Protein AF-A0AAX2UZW6-F1 (afdb_monomer)

Radius of gyration: 16.46 Å; Cα contacts (8 Å, |Δi|>4): 112; chains: 1; bounding box: 35×29×57 Å

InterPro domains:
  IPR009057 Homedomain-like superfamily [SSF46689] (10-72)

Foldseek 3Di:
DDDPPPPPPPDDLVNLLVLLLVLLLVVLPDPPHLPPDDLVSSCVSSVHDSVSCCVNQNDSLSVSVSNLVVCVVVLPLQSLQVCVVVV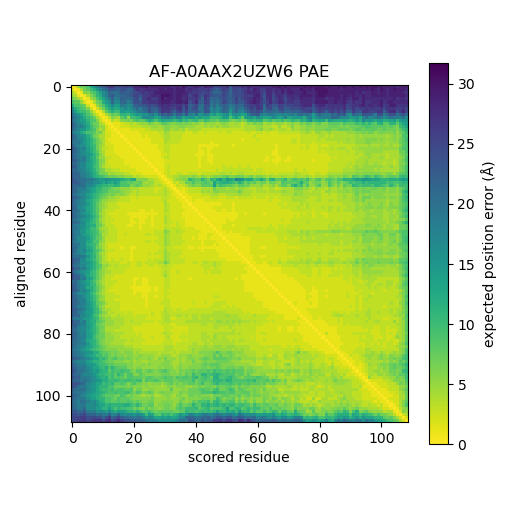PPVSVPDDPVSNVSSVVVNVVD

Nearest PDB structures (foldseek):
  2fbq-assembly1_A-2  TM=5.525E-01  e=4.465E-02  Pseudomonas aeruginosa
  2wv1-assembly1_B  TM=6.943E-01  e=2.325E-01  Bacillus cereus
  3mvp-assembly1_A  TM=6.847E-01  e=1.992E-01  Streptococcus mutans UA159
  3hta-assembly2_C  TM=6.147E-01  e=1.706E-01  Streptomyces lividans
  3lsj-assembly1_A  TM=5.255E-01  e=7.477E-02  Pseudomonas aeruginosa

Solvent-accessible surface area (backbone atoms only — not comparable to full-atom values): 6182 Å² total; per-residue (Å²): 137,82,77,82,81,75,72,78,77,72,65,52,72,64,60,48,46,49,47,41,41,49,28,36,42,62,50,33,75,36,96,64,26,72,83,66,63,47,65,60,58,28,12,58,69,46,72,50,53,50,67,57,46,36,72,72,34,52,53,73,67,48,34,52,53,50,26,46,52,48,22,55,74,69,65,36,40,54,47,41,14,52,32,47,76,70,65,35,74,77,44,69,73,54,56,70,68,61,50,51,56,8,41,60,59,48,73,72,113

Mean predicted aligned error: 6.95 Å

Structure (mmCIF, N/CA/C/O backbone):
data_AF-A0AAX2UZW6-F1
#
_entry.id   AF-A0AAX2UZW6-F1
#
loop_
_atom_site.group_PDB
_atom_site.id
_atom_site.type_symbol
_atom_site.label_atom_id
_atom_site.label_alt_id
_atom_site.label_comp_id
_atom_site.label_asym_id
_atom_site.label_entity_id
_atom_site.label_seq_id
_atom_site.pdbx_PDB_ins_code
_atom_site.Cartn_x
_atom_site.Cartn_y
_atom_site.Cartn_z
_atom_site.occupancy
_atom_site.B_iso_or_equiv
_atom_site.auth_seq_id
_atom_site.auth_comp_id
_atom_site.auth_asym_id
_atom_site.auth_atom_id
_atom_site.pdbx_PDB_model_num
ATOM 1 N N . MET A 1 1 ? 16.608 -19.464 -43.891 1.00 47.69 1 MET A N 1
ATOM 2 C CA . MET A 1 1 ? 16.611 -19.482 -42.414 1.00 47.69 1 MET A CA 1
ATOM 3 C C . MET A 1 1 ? 15.967 -18.188 -41.951 1.00 47.69 1 MET A C 1
ATOM 5 O O . MET A 1 1 ? 16.621 -17.156 -41.943 1.00 47.69 1 MET A O 1
ATOM 9 N N . THR A 1 2 ? 14.659 -18.208 -41.713 1.00 43.66 2 THR A N 1
ATOM 10 C CA . THR A 1 2 ? 13.884 -17.023 -41.328 1.00 43.66 2 THR A CA 1
ATOM 11 C C . THR A 1 2 ? 13.952 -16.907 -39.810 1.00 43.66 2 THR A C 1
ATOM 13 O O . THR A 1 2 ? 13.409 -17.750 -39.101 1.00 43.66 2 THR A O 1
ATOM 16 N N . THR A 1 3 ? 14.676 -15.918 -39.297 1.00 47.38 3 THR A N 1
ATOM 17 C CA . THR A 1 3 ? 14.654 -15.561 -37.876 1.00 47.38 3 THR A CA 1
ATOM 18 C C . THR A 1 3 ? 13.222 -15.173 -37.500 1.00 47.38 3 THR A C 1
ATOM 20 O O . THR A 1 3 ? 12.649 -14.309 -38.168 1.00 47.38 3 THR A O 1
ATOM 23 N N . PRO A 1 4 ? 12.601 -15.771 -36.467 1.00 52.88 4 PRO A N 1
ATOM 24 C CA . PRO A 1 4 ? 11.329 -15.262 -35.986 1.00 52.88 4 PRO A CA 1
ATOM 25 C C . PRO A 1 4 ? 11.570 -13.863 -35.413 1.00 52.88 4 PRO A C 1
ATOM 27 O O . PRO A 1 4 ? 12.293 -13.686 -34.433 1.00 52.88 4 PRO A O 1
ATOM 30 N N . ASN A 1 5 ? 10.987 -12.857 -36.065 1.00 49.94 5 ASN A N 1
ATOM 31 C CA . ASN A 1 5 ? 10.864 -11.508 -35.536 1.00 49.94 5 ASN A CA 1
ATOM 32 C C . ASN A 1 5 ? 9.960 -11.586 -34.302 1.00 49.94 5 ASN A C 1
ATOM 34 O O . ASN A 1 5 ? 8.735 -11.536 -34.410 1.00 49.94 5 ASN A O 1
ATOM 38 N N . THR A 1 6 ? 10.565 -11.788 -33.133 1.00 51.78 6 THR A N 1
ATOM 39 C CA . THR A 1 6 ? 9.876 -11.716 -31.849 1.00 51.78 6 THR A CA 1
ATOM 40 C C . THR A 1 6 ? 9.411 -10.280 -31.675 1.00 51.78 6 THR A C 1
ATOM 42 O O . THR A 1 6 ? 10.155 -9.422 -31.204 1.00 51.78 6 THR A O 1
ATOM 45 N N . THR A 1 7 ? 8.176 -9.999 -32.084 1.00 48.41 7 THR A N 1
ATOM 46 C CA . THR A 1 7 ? 7.456 -8.797 -31.687 1.00 48.41 7 THR A CA 1
ATOM 47 C C . THR A 1 7 ? 7.527 -8.749 -30.168 1.00 48.41 7 THR A C 1
ATOM 49 O O . THR A 1 7 ? 6.857 -9.531 -29.495 1.00 48.41 7 THR A O 1
ATOM 52 N N . PHE A 1 8 ? 8.399 -7.900 -29.612 1.00 56.66 8 PHE A N 1
ATOM 53 C CA . PHE A 1 8 ? 8.432 -7.629 -28.182 1.00 56.66 8 PHE A CA 1
ATOM 54 C C . PHE A 1 8 ? 7.044 -7.120 -27.831 1.00 56.66 8 PHE A C 1
ATOM 56 O O . PHE A 1 8 ? 6.739 -5.953 -28.076 1.00 56.66 8 PHE A O 1
ATOM 63 N N . ASN A 1 9 ? 6.186 -8.017 -27.347 1.00 52.94 9 ASN A N 1
ATOM 64 C CA . ASN A 1 9 ? 4.822 -7.709 -26.978 1.00 52.94 9 ASN A CA 1
ATOM 65 C C . ASN A 1 9 ? 4.908 -6.728 -25.813 1.00 52.94 9 ASN A C 1
ATOM 67 O O . ASN A 1 9 ? 5.045 -7.114 -24.648 1.00 52.94 9 ASN A O 1
ATOM 71 N N . ARG A 1 10 ? 4.955 -5.436 -26.147 1.00 62.41 10 ARG A N 1
ATOM 72 C CA . ARG A 1 10 ? 4.892 -4.346 -25.192 1.00 62.41 10 ARG A CA 1
ATOM 73 C C . ARG A 1 10 ? 3.542 -4.527 -24.526 1.00 62.41 10 ARG A C 1
ATOM 75 O O . ARG A 1 10 ? 2.532 -4.171 -25.112 1.00 62.41 10 ARG A O 1
ATOM 82 N N . LEU A 1 11 ? 3.541 -5.132 -23.336 1.00 66.50 11 LEU A N 1
ATOM 83 C CA . LEU A 1 11 ? 2.390 -5.095 -22.441 1.00 66.50 11 LEU A CA 1
ATOM 84 C C . LEU A 1 11 ? 1.807 -3.689 -22.507 1.00 66.50 11 LEU A C 1
ATOM 86 O O . LEU A 1 11 ? 2.564 -2.715 -22.368 1.00 66.50 11 LEU A O 1
ATOM 90 N N . ASN A 1 12 ? 0.500 -3.608 -22.737 1.00 83.56 12 ASN A N 1
ATOM 91 C CA . ASN A 1 12 ? -0.187 -2.334 -22.773 1.00 83.56 12 ASN A CA 1
ATOM 92 C C . ASN A 1 12 ? 0.147 -1.561 -21.484 1.00 83.56 12 ASN A C 1
ATOM 94 O O . ASN A 1 12 ? 0.317 -2.173 -20.419 1.00 83.56 12 ASN A O 1
ATOM 98 N N . PRO A 1 13 ? 0.300 -0.227 -21.548 1.00 83.38 13 PRO A N 1
ATOM 99 C CA . PRO A 1 13 ? 0.697 0.567 -20.387 1.00 83.38 13 PRO A CA 1
ATOM 100 C C . PRO A 1 13 ? -0.172 0.313 -19.146 1.00 83.38 13 PRO A C 1
ATOM 102 O O . PRO A 1 13 ? 0.337 0.336 -18.025 1.00 83.38 13 PRO A O 1
ATOM 105 N N . GLU A 1 14 ? -1.456 0.020 -19.349 1.00 84.88 14 GLU A N 1
ATOM 106 C CA . GLU A 1 14 ? -2.415 -0.307 -18.294 1.00 84.88 14 GLU A CA 1
ATOM 107 C C . GLU A 1 14 ? -2.141 -1.669 -17.645 1.00 84.88 14 GLU A C 1
ATOM 109 O O . GLU A 1 14 ? -2.021 -1.736 -16.422 1.00 84.88 14 GLU A O 1
ATOM 114 N N . ASP A 1 15 ? -1.926 -2.726 -18.434 1.00 87.44 15 ASP A N 1
ATOM 115 C CA . ASP A 1 15 ? -1.525 -4.048 -17.928 1.00 87.44 15 ASP A CA 1
ATOM 116 C C . ASP A 1 15 ? -0.221 -3.980 -17.132 1.00 87.44 15 ASP A C 1
ATOM 118 O O . ASP A 1 15 ? -0.053 -4.625 -16.092 1.00 87.44 15 ASP A O 1
ATOM 122 N N . ARG A 1 16 ? 0.721 -3.154 -17.594 1.00 88.88 16 ARG A N 1
ATOM 123 C CA . ARG A 1 16 ? 1.990 -2.951 -16.898 1.00 88.88 16 ARG A CA 1
ATOM 124 C C . ARG A 1 16 ? 1.786 -2.252 -15.555 1.00 88.88 16 ARG A C 1
ATOM 126 O O . ARG A 1 16 ? 2.352 -2.696 -14.555 1.00 88.88 16 ARG A O 1
ATOM 133 N N . LYS A 1 17 ? 0.958 -1.206 -15.508 1.00 91.75 17 LYS A N 1
ATOM 134 C CA . LYS A 1 17 ? 0.586 -0.533 -14.257 1.00 91.75 17 LYS A CA 1
ATOM 135 C C . LYS A 1 17 ? -0.120 -1.496 -13.301 1.00 91.75 17 LYS A C 1
ATOM 137 O O . LYS A 1 17 ? 0.243 -1.544 -12.126 1.00 91.75 17 LYS A O 1
ATOM 142 N N . ALA A 1 18 ? -1.063 -2.294 -13.800 1.00 91.56 18 ALA A N 1
ATOM 143 C CA . ALA A 1 18 ? -1.782 -3.293 -13.015 1.00 91.56 18 ALA A CA 1
ATOM 144 C C . ALA A 1 18 ? -0.830 -4.342 -12.420 1.00 91.56 18 ALA A C 1
ATOM 146 O O . ALA A 1 18 ? -0.925 -4.657 -11.236 1.00 91.56 18 ALA A O 1
ATOM 147 N N . ARG A 1 19 ? 0.157 -4.820 -13.191 1.00 92.44 19 ARG A N 1
ATOM 148 C CA . ARG A 1 19 ? 1.195 -5.740 -12.698 1.00 92.44 19 ARG A CA 1
ATOM 149 C C . ARG A 1 19 ? 2.029 -5.133 -11.566 1.00 92.44 19 ARG A C 1
ATOM 151 O O . ARG A 1 19 ? 2.299 -5.816 -10.581 1.00 92.44 19 ARG A O 1
ATOM 158 N N . ILE A 1 20 ? 2.433 -3.867 -11.692 1.00 94.12 20 ILE A N 1
ATOM 159 C CA . ILE A 1 20 ? 3.207 -3.166 -10.653 1.00 94.12 20 ILE A CA 1
ATOM 160 C C . ILE A 1 20 ? 2.353 -2.960 -9.392 1.00 94.12 20 ILE A C 1
ATOM 162 O O . ILE A 1 20 ? 2.832 -3.191 -8.283 1.00 94.12 20 ILE A O 1
ATOM 166 N N . LEU A 1 21 ? 1.081 -2.581 -9.545 1.00 94.56 21 LEU A N 1
ATOM 167 C CA . LEU A 1 21 ? 0.152 -2.430 -8.422 1.00 94.56 21 LEU A CA 1
ATOM 168 C C . LEU A 1 21 ? -0.114 -3.753 -7.710 1.00 94.56 21 LEU A C 1
ATOM 170 O O . LEU A 1 21 ? -0.045 -3.802 -6.485 1.00 94.56 21 LEU A O 1
ATOM 174 N N . LYS A 1 22 ? -0.341 -4.831 -8.468 1.00 93.75 22 LYS A N 1
ATOM 175 C CA . LYS A 1 22 ? -0.509 -6.180 -7.924 1.00 93.75 22 LYS A CA 1
ATOM 176 C C . LYS A 1 22 ? 0.704 -6.590 -7.092 1.00 93.75 22 LYS A C 1
ATOM 178 O O . LYS A 1 22 ? 0.534 -7.016 -5.957 1.00 93.75 22 LYS A O 1
ATOM 183 N N . ALA A 1 23 ? 1.916 -6.372 -7.605 1.00 94.31 23 ALA A N 1
ATOM 184 C CA . ALA A 1 23 ? 3.145 -6.631 -6.859 1.00 94.31 23 ALA A CA 1
ATOM 185 C C . ALA A 1 23 ? 3.219 -5.826 -5.548 1.00 94.31 23 ALA A C 1
ATOM 187 O O . ALA A 1 23 ? 3.648 -6.353 -4.523 1.00 94.31 23 ALA A O 1
ATOM 188 N N . GLY A 1 24 ? 2.787 -4.562 -5.565 1.00 93.25 24 GLY A N 1
ATOM 189 C CA . GLY A 1 24 ? 2.703 -3.724 -4.368 1.00 93.25 24 GLY A CA 1
ATOM 190 C C . GLY A 1 24 ? 1.686 -4.234 -3.342 1.00 93.25 24 GLY A C 1
ATOM 191 O O . GLY A 1 24 ? 2.002 -4.292 -2.158 1.00 93.25 24 GLY A O 1
ATOM 192 N N . VAL A 1 25 ? 0.504 -4.656 -3.797 1.00 94.06 25 VAL A N 1
ATOM 193 C CA . VAL A 1 25 ? -0.542 -5.272 -2.964 1.00 94.06 25 VAL A CA 1
ATOM 194 C C . VAL A 1 25 ? -0.033 -6.558 -2.312 1.00 94.06 25 VAL A C 1
ATOM 196 O O . VAL A 1 25 ? -0.119 -6.698 -1.099 1.00 94.06 25 VAL A O 1
ATOM 199 N N . GLU A 1 26 ? 0.579 -7.456 -3.083 1.00 92.38 26 GLU A N 1
ATOM 200 C CA . GLU A 1 26 ? 1.126 -8.716 -2.562 1.00 92.38 26 GLU A CA 1
ATOM 201 C C . GLU A 1 26 ? 2.231 -8.498 -1.520 1.00 92.38 26 GLU A C 1
ATOM 203 O O . GLU A 1 26 ? 2.371 -9.284 -0.589 1.00 92.38 26 GLU A O 1
ATOM 208 N N . LEU A 1 27 ? 3.046 -7.452 -1.681 1.00 91.94 27 LEU A N 1
ATOM 209 C CA . LEU A 1 27 ? 4.077 -7.099 -0.706 1.00 91.94 27 LEU A CA 1
ATOM 210 C C . LEU A 1 27 ? 3.488 -6.456 0.550 1.00 91.94 27 LEU A C 1
ATOM 212 O O . LEU A 1 27 ? 3.990 -6.714 1.638 1.00 91.94 27 LEU A O 1
ATOM 216 N N . ALA A 1 28 ? 2.432 -5.654 0.413 1.00 90.38 28 ALA A N 1
ATOM 217 C CA . ALA A 1 28 ? 1.748 -5.038 1.546 1.00 90.38 28 ALA A CA 1
ATOM 218 C C . ALA A 1 28 ? 1.073 -6.073 2.462 1.00 90.38 28 ALA A C 1
ATOM 220 O O . ALA A 1 28 ? 0.900 -5.798 3.641 1.00 90.38 28 ALA A O 1
ATOM 221 N N . GLN A 1 29 ? 0.748 -7.262 1.947 1.00 88.25 29 GLN A N 1
ATOM 222 C CA . GLN A 1 29 ? 0.226 -8.389 2.734 1.00 88.25 29 GLN A CA 1
ATOM 223 C C . GLN A 1 29 ? 1.311 -9.173 3.494 1.00 88.25 29 GLN A C 1
ATOM 225 O O . GLN A 1 29 ? 0.996 -10.104 4.231 1.00 88.25 29 GLN A O 1
ATOM 230 N N . LYS A 1 30 ? 2.599 -8.873 3.280 1.00 85.69 30 LYS A N 1
ATOM 231 C CA . LYS A 1 30 ? 3.711 -9.546 3.968 1.00 85.69 30 LYS A CA 1
ATOM 232 C C . LYS A 1 30 ? 4.137 -8.784 5.224 1.00 85.69 30 LYS A C 1
ATOM 234 O O . LYS A 1 30 ? 3.806 -7.615 5.413 1.00 85.69 30 LYS A O 1
ATOM 239 N N . SER A 1 31 ? 4.942 -9.442 6.058 1.00 62.56 31 SER A N 1
ATOM 240 C CA . SER A 1 31 ? 5.512 -8.878 7.286 1.00 62.56 31 SER A CA 1
ATOM 241 C C . SER A 1 31 ? 6.201 -7.526 7.036 1.00 62.56 31 SER A C 1
ATOM 243 O O . SER A 1 31 ? 7.077 -7.412 6.179 1.00 62.56 31 SER A O 1
ATOM 245 N N . GLY A 1 32 ? 5.789 -6.500 7.787 1.00 69.31 32 GLY A N 1
ATOM 246 C CA . GLY A 1 32 ? 6.235 -5.105 7.641 1.00 69.31 32 GLY A CA 1
ATOM 247 C C . GLY A 1 32 ? 5.236 -4.184 6.919 1.00 69.31 32 GLY A C 1
ATOM 248 O O . GLY A 1 32 ? 5.267 -2.967 7.124 1.00 69.31 32 GLY A O 1
ATOM 249 N N . GLY A 1 33 ? 4.305 -4.757 6.150 1.00 83.69 33 GLY A N 1
ATOM 250 C CA . GLY A 1 33 ? 3.132 -4.064 5.625 1.00 83.69 33 GLY A CA 1
ATOM 251 C C . GLY A 1 33 ? 3.424 -2.846 4.739 1.00 83.69 33 GLY A C 1
ATOM 252 O O . GLY A 1 33 ? 4.492 -2.688 4.142 1.00 83.69 33 GLY A O 1
ATOM 253 N N . LEU A 1 34 ? 2.455 -1.934 4.666 1.00 85.00 34 LEU A N 1
ATOM 254 C CA . LEU A 1 34 ? 2.562 -0.674 3.921 1.00 85.00 34 LEU A CA 1
A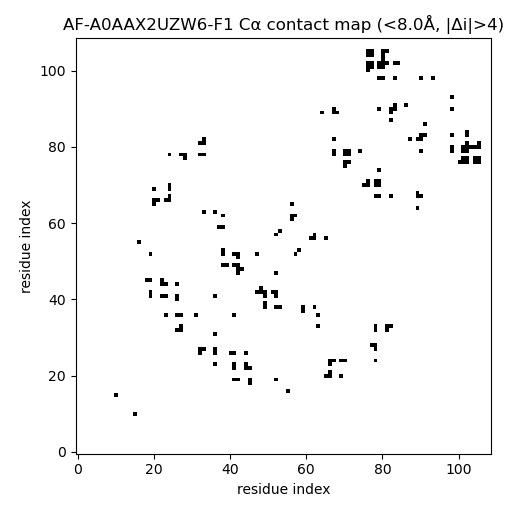TOM 255 C C . LEU A 1 34 ? 3.687 0.238 4.442 1.00 85.00 34 LEU A C 1
ATOM 257 O O . LEU A 1 34 ? 4.239 1.035 3.682 1.00 85.00 34 LEU A O 1
ATOM 261 N N . MET A 1 35 ? 4.043 0.137 5.727 1.00 83.06 35 MET A N 1
ATOM 262 C CA . MET A 1 35 ? 5.013 1.035 6.362 1.00 83.06 35 MET A CA 1
ATOM 263 C C . MET A 1 35 ? 6.448 0.791 5.899 1.00 83.06 35 MET A C 1
ATOM 265 O O . MET A 1 35 ? 7.180 1.759 5.694 1.00 83.06 35 MET A O 1
ATOM 269 N N . THR A 1 36 ? 6.846 -0.464 5.683 1.00 88.00 36 THR A N 1
ATOM 270 C CA . THR A 1 36 ? 8.209 -0.815 5.242 1.00 88.00 36 THR A CA 1
ATOM 271 C C . THR A 1 36 ? 8.335 -0.929 3.724 1.00 88.00 36 THR A C 1
ATOM 273 O O . THR A 1 36 ? 9.429 -1.138 3.193 1.00 88.00 36 THR A O 1
ATOM 276 N N . LEU A 1 37 ? 7.231 -0.762 2.992 1.00 90.31 37 LEU A N 1
ATOM 277 C CA . LEU A 1 37 ? 7.223 -0.894 1.545 1.00 90.31 37 LEU A CA 1
ATOM 278 C C . LEU A 1 37 ? 8.092 0.193 0.884 1.00 90.31 37 LEU A C 1
ATOM 280 O O . LEU A 1 37 ? 7.960 1.397 1.145 1.00 90.31 37 LEU A O 1
ATOM 284 N N . GLN A 1 38 ? 8.982 -0.248 -0.005 1.00 92.69 38 GLN A N 1
ATOM 285 C CA . GLN A 1 38 ? 9.888 0.598 -0.776 1.00 92.69 38 GLN A CA 1
ATOM 286 C C . GLN A 1 38 ? 9.747 0.308 -2.269 1.00 92.69 38 GLN A C 1
ATOM 288 O O . GLN A 1 38 ? 9.419 -0.806 -2.681 1.00 92.69 38 GLN A O 1
ATOM 293 N N . ARG A 1 39 ? 10.070 1.310 -3.093 1.00 94.69 39 ARG A N 1
ATOM 294 C CA . ARG A 1 39 ? 10.037 1.202 -4.558 1.00 94.69 39 ARG A CA 1
ATOM 295 C C . ARG A 1 39 ? 10.875 0.033 -5.074 1.00 94.69 39 ARG A C 1
ATOM 297 O O . ARG A 1 39 ? 10.456 -0.643 -6.007 1.00 94.69 39 ARG A O 1
ATOM 304 N N . LEU A 1 40 ? 12.033 -0.216 -4.457 1.00 93.81 40 LEU A N 1
ATOM 305 C CA . LEU A 1 40 ? 12.923 -1.314 -4.834 1.00 93.81 40 LEU A CA 1
ATOM 306 C C . LEU A 1 40 ? 12.263 -2.683 -4.616 1.00 93.81 40 LEU A C 1
ATOM 308 O O . LEU A 1 40 ? 12.355 -3.542 -5.488 1.00 93.81 40 LEU A O 1
ATOM 312 N N . HIS A 1 41 ? 11.533 -2.861 -3.511 1.00 93.69 41 HIS A N 1
ATOM 313 C CA . HIS A 1 41 ? 10.790 -4.093 -3.241 1.00 93.69 41 HIS A CA 1
ATOM 314 C C . HIS A 1 41 ? 9.726 -4.341 -4.317 1.00 93.69 41 HIS A C 1
ATOM 316 O O . HIS A 1 41 ? 9.655 -5.438 -4.872 1.00 93.69 41 HIS A O 1
ATOM 322 N N . VAL A 1 42 ? 8.947 -3.308 -4.664 1.00 93.69 42 VAL A N 1
ATOM 323 C CA . VAL A 1 42 ? 7.910 -3.392 -5.710 1.00 93.69 42 VAL A CA 1
ATOM 324 C C . VAL A 1 42 ? 8.529 -3.699 -7.070 1.00 93.69 42 VAL A C 1
ATOM 326 O O . VAL A 1 42 ? 8.055 -4.586 -7.774 1.00 93.69 42 VAL A O 1
ATOM 329 N N . ALA A 1 43 ? 9.614 -3.009 -7.424 1.00 94.38 43 ALA A N 1
ATOM 330 C CA . ALA A 1 43 ? 10.345 -3.217 -8.668 1.00 94.38 43 ALA A CA 1
ATOM 331 C C . ALA A 1 43 ? 10.847 -4.663 -8.792 1.00 94.38 43 ALA A C 1
ATOM 333 O O . ALA A 1 43 ? 10.593 -5.320 -9.803 1.00 94.38 43 ALA A O 1
ATOM 334 N N . HIS A 1 44 ? 11.459 -5.186 -7.727 1.00 94.44 44 HIS A N 1
ATOM 335 C CA . HIS A 1 44 ? 11.933 -6.564 -7.661 1.00 94.44 44 HIS A CA 1
ATOM 336 C C . HIS A 1 44 ? 10.781 -7.573 -7.797 1.00 94.44 44 HIS A C 1
ATOM 338 O O . HIS A 1 44 ? 10.832 -8.460 -8.647 1.00 94.44 44 HIS A O 1
ATOM 344 N N . ARG A 1 45 ? 9.689 -7.398 -7.038 1.00 93.19 45 ARG A N 1
ATOM 345 C CA . ARG A 1 45 ? 8.508 -8.280 -7.096 1.00 93.19 45 ARG A CA 1
ATOM 346 C C . ARG A 1 45 ? 7.817 -8.253 -8.461 1.00 93.19 45 ARG A C 1
ATOM 348 O O . ARG A 1 45 ? 7.348 -9.296 -8.918 1.00 93.19 45 ARG A O 1
ATOM 355 N N . ALA A 1 46 ? 7.756 -7.084 -9.097 1.00 92.31 46 ALA A N 1
ATOM 356 C CA . ALA A 1 46 ? 7.185 -6.891 -10.425 1.00 92.31 46 ALA A CA 1
ATOM 357 C C . ALA A 1 46 ? 8.137 -7.313 -11.560 1.00 92.31 46 ALA A C 1
ATOM 359 O O . ALA A 1 46 ? 7.688 -7.395 -12.704 1.00 92.31 46 ALA A O 1
ATOM 360 N N . GLN A 1 47 ? 9.407 -7.614 -11.251 1.00 92.12 47 GLN A N 1
ATOM 361 C CA . GLN A 1 47 ? 10.492 -7.885 -12.204 1.00 92.12 47 GLN A CA 1
ATOM 362 C C . GLN A 1 47 ? 10.675 -6.746 -13.214 1.00 92.12 47 GLN A C 1
ATOM 364 O O . GLN A 1 47 ? 10.679 -6.946 -14.428 1.00 92.12 47 GLN A O 1
ATOM 369 N N . CYS A 1 48 ? 10.777 -5.521 -12.705 1.00 92.44 48 CYS A N 1
ATOM 370 C CA . CYS A 1 48 ? 10.993 -4.334 -13.520 1.00 92.44 48 CYS A CA 1
ATOM 371 C C . CYS A 1 48 ? 11.960 -3.359 -12.847 1.00 92.44 48 CYS A C 1
ATOM 373 O O . CYS A 1 48 ? 12.306 -3.510 -11.677 1.00 92.44 48 CYS A O 1
ATOM 375 N N . SER A 1 49 ? 12.398 -2.340 -13.583 1.00 94.25 49 SER A N 1
ATOM 376 C CA . SER A 1 49 ? 13.313 -1.332 -13.048 1.00 94.25 49 SER A CA 1
ATOM 377 C C . SER A 1 49 ? 12.601 -0.393 -12.061 1.00 94.25 49 SER A C 1
ATOM 379 O O . SER A 1 49 ? 11.457 -0.003 -12.314 1.00 94.25 49 SER A O 1
ATOM 381 N N . PRO A 1 50 ? 13.276 0.096 -11.002 1.00 93.50 50 PRO A N 1
ATOM 382 C CA . PRO A 1 50 ? 12.709 1.095 -10.091 1.00 93.50 50 PRO A CA 1
ATOM 383 C C . PRO A 1 50 ? 12.222 2.356 -10.810 1.00 93.50 50 PRO A C 1
ATOM 385 O O . PRO A 1 50 ? 11.203 2.929 -10.433 1.00 93.50 50 PRO A O 1
ATOM 388 N N . ASN A 1 51 ? 12.900 2.754 -11.891 1.00 95.06 51 ASN A N 1
ATOM 389 C CA . ASN A 1 51 ? 12.487 3.896 -12.702 1.00 95.06 51 ASN A CA 1
ATOM 390 C C . ASN A 1 51 ? 11.114 3.684 -13.367 1.00 95.06 51 ASN A C 1
ATOM 392 O O . ASN A 1 51 ? 10.342 4.627 -13.503 1.00 95.06 51 ASN A O 1
ATOM 396 N N . LEU A 1 52 ? 10.777 2.441 -13.725 1.00 92.19 52 LEU A N 1
ATOM 397 C CA . LEU A 1 52 ? 9.473 2.099 -14.291 1.00 92.19 52 LEU A CA 1
ATOM 398 C C . LEU A 1 52 ? 8.372 2.185 -13.229 1.00 92.19 52 LEU A C 1
ATOM 400 O O . LEU A 1 52 ? 7.300 2.713 -13.499 1.00 92.19 52 LEU A O 1
ATOM 404 N N . VAL A 1 53 ? 8.655 1.746 -12.000 1.00 93.94 53 VAL A N 1
ATOM 405 C CA . VAL A 1 53 ? 7.736 1.941 -10.867 1.00 93.94 53 VAL A CA 1
ATOM 406 C C . VAL A 1 53 ? 7.518 3.431 -10.602 1.00 93.94 53 VAL A C 1
ATOM 408 O O . VAL A 1 53 ? 6.377 3.850 -10.450 1.00 93.94 53 VAL A O 1
ATOM 411 N N . ASN A 1 54 ? 8.582 4.241 -10.611 1.00 94.94 54 ASN A N 1
ATOM 412 C CA . ASN A 1 54 ? 8.481 5.696 -10.463 1.00 94.94 54 ASN A CA 1
ATOM 413 C C . ASN A 1 54 ? 7.649 6.337 -11.585 1.00 94.94 54 ASN A C 1
ATOM 415 O O . ASN A 1 54 ? 6.834 7.208 -11.314 1.00 94.94 54 ASN A O 1
ATOM 419 N N . HIS A 1 55 ? 7.807 5.877 -12.826 1.00 94.25 55 HIS A N 1
ATOM 420 C CA . HIS A 1 55 ? 7.021 6.362 -13.959 1.00 94.25 55 HIS A CA 1
ATOM 421 C C . HIS A 1 55 ? 5.510 6.132 -13.774 1.00 94.25 55 HIS A C 1
ATOM 423 O O . HIS A 1 55 ? 4.719 7.016 -14.086 1.00 94.25 55 HIS A O 1
ATOM 429 N N . TYR A 1 56 ? 5.101 4.974 -13.244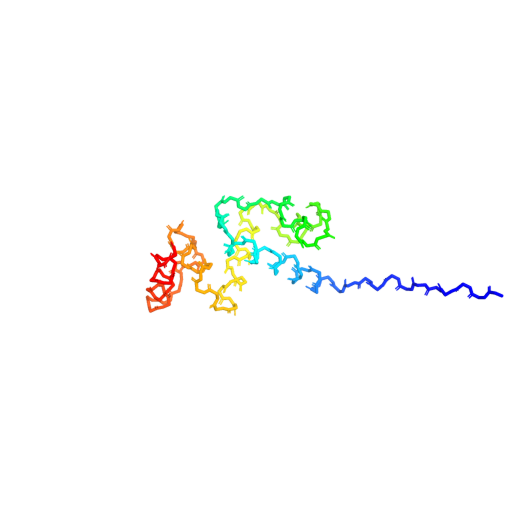 1.00 94.31 56 TYR A N 1
ATOM 430 C CA . TYR A 1 56 ? 3.678 4.644 -13.078 1.00 94.31 56 TYR A CA 1
ATOM 431 C C . TYR A 1 56 ? 3.065 5.096 -11.753 1.00 94.31 56 TYR A C 1
ATOM 433 O O . TYR A 1 56 ? 1.873 5.407 -11.713 1.00 94.31 56 TYR A O 1
ATOM 441 N N . LEU A 1 57 ? 3.840 5.047 -10.669 1.00 93.25 57 LEU A N 1
ATOM 442 C CA . LEU A 1 57 ? 3.356 5.220 -9.298 1.00 93.25 57 LEU A CA 1
ATOM 443 C C . LEU A 1 57 ? 3.945 6.448 -8.596 1.00 93.25 57 LEU A C 1
ATOM 445 O O . LEU A 1 57 ? 3.530 6.742 -7.484 1.00 93.25 57 LEU A O 1
ATOM 449 N N . GLY A 1 58 ? 4.876 7.166 -9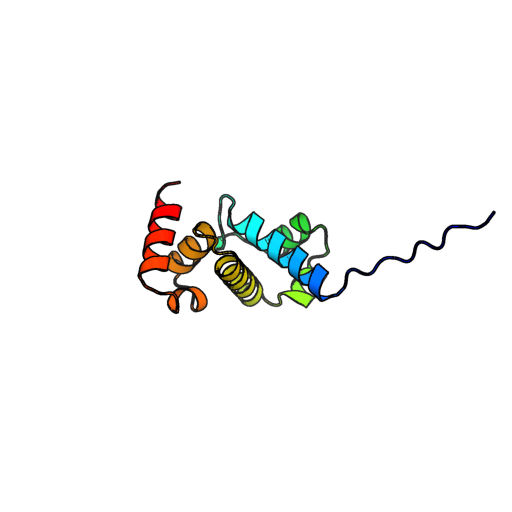.227 1.00 94.44 58 GLY A N 1
ATOM 450 C CA . GLY A 1 58 ? 5.414 8.426 -8.725 1.00 94.44 58 GLY A CA 1
ATOM 451 C C . GLY A 1 58 ? 6.202 8.297 -7.421 1.00 94.44 58 GLY A C 1
ATOM 452 O O . GLY A 1 58 ? 7.017 7.380 -7.226 1.00 94.44 58 GLY A O 1
ATOM 453 N N . SER A 1 59 ? 5.976 9.269 -6.538 1.00 93.94 59 SER A N 1
ATOM 454 C CA . SER A 1 59 ? 6.580 9.375 -5.209 1.00 93.94 59 SER A CA 1
ATOM 455 C C . SER A 1 59 ? 6.255 8.157 -4.345 1.00 93.94 59 SER A C 1
ATOM 457 O O . SER A 1 59 ? 5.353 7.374 -4.639 1.00 93.94 59 SER A O 1
ATOM 459 N N . ARG A 1 60 ? 6.966 7.990 -3.226 1.00 90.88 60 ARG A N 1
ATOM 460 C CA . ARG A 1 60 ? 6.639 6.919 -2.278 1.00 90.88 60 ARG A CA 1
ATOM 461 C C . ARG A 1 60 ? 5.202 7.050 -1.760 1.00 90.88 60 ARG A C 1
ATOM 463 O O . ARG A 1 60 ? 4.486 6.056 -1.752 1.00 90.88 60 ARG A O 1
ATOM 470 N N . ASP A 1 61 ? 4.774 8.254 -1.392 1.00 91.31 61 ASP A N 1
ATOM 471 C CA . ASP A 1 61 ? 3.404 8.520 -0.940 1.00 91.31 61 ASP A CA 1
ATOM 472 C C . ASP A 1 61 ? 2.352 8.223 -2.015 1.00 91.31 61 ASP A C 1
ATOM 474 O O . ASP A 1 61 ? 1.347 7.577 -1.720 1.00 91.31 61 ASP A O 1
ATOM 478 N N . ASP A 1 62 ? 2.603 8.604 -3.272 1.00 93.19 62 ASP A N 1
ATOM 479 C CA . ASP A 1 62 ? 1.726 8.277 -4.405 1.00 93.19 62 ASP A CA 1
ATOM 480 C C . ASP A 1 62 ? 1.620 6.763 -4.621 1.00 93.19 62 ASP A C 1
ATOM 482 O O . ASP A 1 62 ? 0.523 6.229 -4.806 1.00 93.19 62 ASP A O 1
ATOM 486 N N . MET A 1 63 ? 2.746 6.053 -4.520 1.00 94.25 63 MET A N 1
ATOM 487 C CA . MET A 1 63 ? 2.808 4.599 -4.628 1.00 94.25 63 MET A CA 1
ATOM 488 C C . MET A 1 63 ? 1.995 3.918 -3.524 1.00 94.25 63 MET A C 1
ATOM 490 O O . MET A 1 63 ? 1.174 3.050 -3.822 1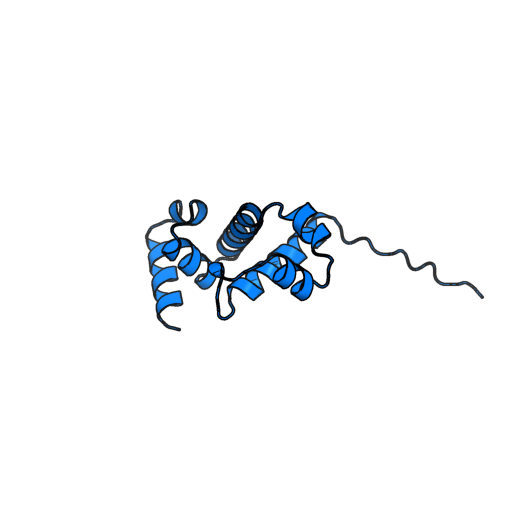.00 94.25 63 MET A O 1
ATOM 494 N N . ILE A 1 64 ? 2.174 4.326 -2.264 1.00 93.56 64 ILE A N 1
ATOM 495 C CA . ILE A 1 64 ? 1.398 3.797 -1.135 1.00 93.56 64 ILE A CA 1
ATOM 496 C C . ILE A 1 64 ? -0.090 4.106 -1.319 1.00 93.56 64 ILE A C 1
ATOM 498 O O . ILE A 1 64 ? -0.925 3.212 -1.185 1.00 93.56 64 ILE A O 1
ATOM 502 N N . ALA A 1 65 ? -0.440 5.334 -1.702 1.00 93.25 65 ALA A N 1
ATOM 503 C CA . ALA A 1 65 ? -1.825 5.713 -1.944 1.00 93.25 65 ALA A CA 1
ATOM 504 C C . ALA A 1 65 ? -2.462 4.890 -3.075 1.00 93.25 65 ALA A C 1
ATOM 506 O O . ALA A 1 65 ? -3.633 4.518 -2.972 1.00 93.25 65 ALA A O 1
ATOM 507 N N . ALA A 1 66 ? -1.715 4.592 -4.139 1.00 94.31 66 ALA A N 1
ATOM 508 C CA . ALA A 1 66 ? -2.182 3.773 -5.250 1.00 94.31 66 ALA A CA 1
ATOM 509 C C . ALA A 1 66 ? -2.385 2.306 -4.839 1.00 94.31 66 ALA A C 1
ATOM 511 O O . ALA A 1 66 ? -3.410 1.722 -5.183 1.00 94.31 66 ALA A O 1
ATOM 512 N N . ILE A 1 67 ? -1.474 1.740 -4.042 1.00 94.38 67 ILE A N 1
ATOM 513 C CA . ILE A 1 67 ? -1.601 0.379 -3.498 1.00 94.38 67 ILE A CA 1
ATOM 514 C C . ILE A 1 67 ? -2.795 0.277 -2.547 1.00 94.38 67 ILE A C 1
ATOM 516 O O . ILE A 1 67 ? -3.557 -0.678 -2.637 1.00 94.38 67 ILE A O 1
ATOM 520 N N . ILE A 1 68 ? -3.015 1.272 -1.682 1.00 92.88 68 ILE A N 1
ATOM 521 C CA . ILE A 1 68 ? -4.184 1.304 -0.789 1.00 92.88 68 ILE A CA 1
ATOM 522 C C . ILE A 1 68 ? -5.479 1.374 -1.600 1.00 92.88 68 ILE A C 1
ATOM 524 O O . ILE A 1 68 ? -6.417 0.634 -1.319 1.00 92.88 68 ILE A O 1
ATOM 528 N N . LYS A 1 69 ? -5.545 2.245 -2.615 1.00 93.44 69 LYS A N 1
ATOM 529 C CA . LYS A 1 69 ? -6.714 2.337 -3.506 1.00 93.44 69 LYS A CA 1
ATOM 530 C C . LYS A 1 69 ? -6.983 1.011 -4.211 1.00 93.44 69 LYS A C 1
ATOM 532 O O . LYS A 1 69 ? -8.136 0.603 -4.295 1.00 93.44 69 LYS A O 1
ATOM 537 N N . GLU A 1 70 ? -5.935 0.336 -4.671 1.00 94.44 70 GLU A N 1
ATOM 538 C CA . GLU A 1 70 ? -6.058 -0.976 -5.301 1.00 94.44 70 GLU A CA 1
ATOM 539 C C . GLU A 1 70 ? -6.494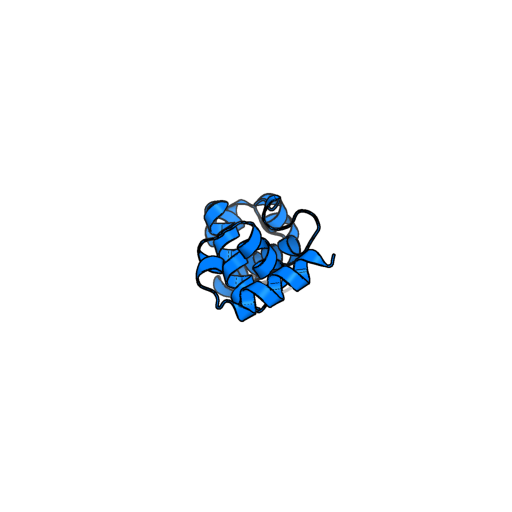 -2.052 -4.298 1.00 94.44 70 GLU A C 1
ATOM 541 O O . GLU A 1 70 ? -7.386 -2.837 -4.596 1.00 94.44 70 GLU A O 1
ATOM 546 N N . GLY A 1 71 ? -5.959 -2.043 -3.076 1.00 91.88 71 GLY A N 1
ATOM 547 C CA . GLY A 1 71 ? -6.405 -2.919 -1.992 1.00 91.88 71 GLY A CA 1
ATOM 548 C C . GLY A 1 71 ? -7.882 -2.715 -1.646 1.00 91.88 71 GLY A C 1
ATOM 549 O O . GLY A 1 71 ? -8.612 -3.691 -1.505 1.00 91.88 71 GLY A O 1
ATOM 550 N N . ILE A 1 72 ? -8.350 -1.462 -1.603 1.00 91.38 72 ILE A N 1
ATOM 551 C CA . ILE A 1 72 ? -9.772 -1.127 -1.431 1.00 91.38 72 ILE A CA 1
ATOM 552 C C . ILE A 1 72 ? -10.600 -1.673 -2.599 1.00 91.38 72 ILE A C 1
ATOM 554 O O . ILE A 1 72 ? -11.625 -2.309 -2.370 1.00 91.38 72 ILE A O 1
ATOM 558 N N . ARG A 1 73 ? -10.150 -1.464 -3.843 1.00 91.62 73 ARG A N 1
ATOM 559 C CA . ARG A 1 73 ? -10.822 -1.965 -5.053 1.00 91.62 73 ARG A CA 1
ATOM 560 C C . ARG A 1 73 ? -10.946 -3.493 -5.051 1.00 91.62 73 ARG A C 1
ATOM 562 O O . ARG A 1 73 ? -11.947 -4.020 -5.521 1.00 91.62 73 ARG A O 1
ATOM 569 N N . LEU A 1 74 ? -9.936 -4.187 -4.529 1.00 90.00 74 LEU A N 1
ATOM 570 C CA . LEU A 1 74 ? -9.887 -5.645 -4.411 1.00 90.00 74 LEU A CA 1
ATOM 571 C C . LEU A 1 74 ? -10.595 -6.187 -3.157 1.00 90.00 74 LEU A C 1
ATOM 573 O O . LEU A 1 74 ? -10.678 -7.401 -3.000 1.00 90.00 74 LEU A O 1
ATOM 577 N N . GLY A 1 75 ? -11.074 -5.325 -2.253 1.00 89.88 75 GLY A N 1
ATOM 578 C CA . GLY A 1 75 ? -11.668 -5.751 -0.982 1.00 89.88 75 GLY A CA 1
ATOM 579 C C . GLY A 1 75 ? -10.668 -6.414 -0.028 1.00 89.88 75 GLY A C 1
ATOM 580 O O . GLY A 1 75 ? -11.051 -7.234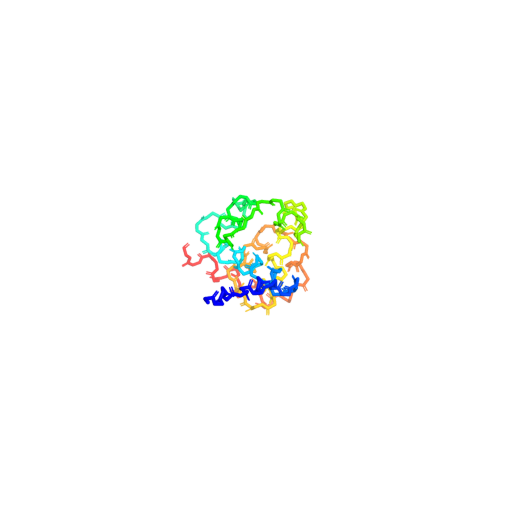 0.801 1.00 89.88 75 GLY A O 1
ATOM 581 N N . ASN A 1 76 ? -9.380 -6.087 -0.148 1.00 90.75 76 ASN A N 1
ATOM 582 C CA . ASN A 1 76 ? -8.326 -6.681 0.663 1.00 90.75 76 ASN A CA 1
ATOM 583 C C . ASN A 1 76 ? -8.342 -6.097 2.082 1.00 90.75 76 ASN A C 1
ATOM 585 O O . ASN A 1 76 ? -7.798 -5.016 2.326 1.00 90.75 76 ASN A O 1
ATOM 589 N N . LEU A 1 77 ? -8.980 -6.819 3.004 1.00 89.81 77 LEU A N 1
ATOM 590 C CA . LEU A 1 77 ? -9.181 -6.387 4.387 1.00 89.81 77 LEU A CA 1
ATOM 591 C C . LEU A 1 77 ? -7.872 -6.096 5.119 1.00 89.81 77 LEU A C 1
ATOM 593 O O . LEU A 1 77 ? -7.843 -5.164 5.913 1.00 89.81 77 LEU A O 1
ATOM 597 N N . ASP A 1 78 ? -6.793 -6.814 4.810 1.00 89.44 78 ASP A N 1
ATOM 598 C CA . ASP A 1 78 ? -5.504 -6.604 5.465 1.00 89.44 78 ASP A CA 1
ATOM 599 C C . ASP A 1 78 ? -4.901 -5.233 5.112 1.00 89.44 78 ASP A C 1
ATOM 601 O O . ASP A 1 78 ? -4.579 -4.425 5.983 1.00 89.44 78 ASP A O 1
ATOM 605 N N . ILE A 1 79 ? -4.871 -4.895 3.820 1.00 91.00 79 ILE A N 1
ATOM 606 C CA . ILE A 1 79 ? -4.392 -3.584 3.350 1.00 91.00 79 ILE A CA 1
ATOM 607 C C . ILE A 1 79 ? -5.298 -2.462 3.851 1.00 91.00 79 ILE A C 1
ATOM 609 O O . ILE A 1 79 ? -4.815 -1.390 4.225 1.00 91.00 79 ILE A O 1
ATOM 613 N N . ILE A 1 80 ? -6.613 -2.690 3.856 1.00 91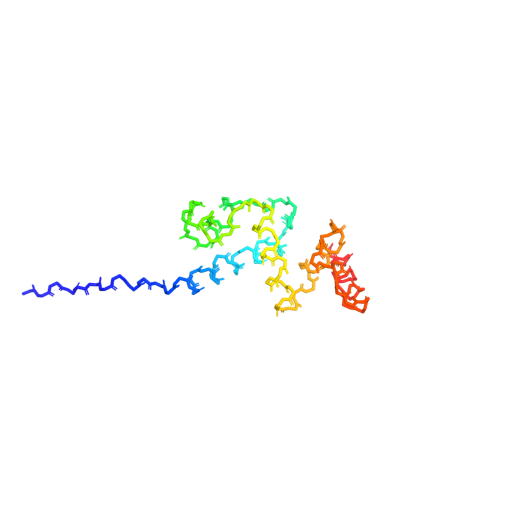.12 80 ILE A N 1
ATOM 614 C CA . ILE A 1 80 ? -7.575 -1.723 4.383 1.00 91.12 80 ILE A CA 1
ATOM 615 C C . ILE A 1 80 ? -7.315 -1.499 5.876 1.00 91.12 80 ILE A C 1
ATOM 617 O O . ILE A 1 80 ? -7.252 -0.347 6.301 1.00 91.12 80 ILE A O 1
ATOM 621 N N . GLY A 1 81 ? -7.106 -2.560 6.656 1.00 90.00 81 GLY A N 1
ATOM 622 C CA . GLY A 1 81 ? -6.856 -2.499 8.094 1.00 90.00 81 GLY A CA 1
ATOM 623 C C . GLY A 1 81 ? -5.580 -1.726 8.397 1.00 90.00 81 GLY A C 1
ATOM 624 O O . GLY A 1 81 ? -5.618 -0.739 9.134 1.00 90.00 81 GLY A O 1
ATOM 625 N N . GLN A 1 82 ? -4.483 -2.068 7.720 1.00 89.19 82 GLN A N 1
ATOM 626 C CA . GLN A 1 82 ? -3.223 -1.329 7.809 1.00 89.19 82 GLN A CA 1
ATOM 627 C C . GLN A 1 82 ? -3.388 0.155 7.437 1.00 89.19 82 GLN A C 1
ATOM 629 O O . GLN A 1 82 ? -2.870 1.034 8.125 1.00 89.19 82 GLN A O 1
ATOM 634 N N . ALA A 1 83 ? -4.138 0.466 6.375 1.00 90.06 83 ALA A N 1
ATOM 635 C CA . ALA A 1 83 ? -4.378 1.842 5.946 1.00 90.06 83 ALA A CA 1
ATOM 636 C C . ALA A 1 83 ? -5.254 2.637 6.931 1.00 90.06 83 ALA A C 1
ATOM 638 O O . ALA A 1 83 ? -5.076 3.853 7.062 1.00 90.06 83 ALA A O 1
ATOM 639 N N . VAL A 1 84 ? -6.192 1.973 7.616 1.00 90.19 84 VAL A N 1
ATOM 640 C CA . VAL A 1 84 ? -7.011 2.564 8.683 1.00 90.19 84 VAL A CA 1
ATOM 641 C C . VAL A 1 84 ? -6.157 2.844 9.918 1.00 90.19 84 VAL A C 1
ATOM 643 O O . VAL A 1 84 ? -6.197 3.970 10.412 1.00 90.19 84 VAL A O 1
ATOM 646 N N . ILE A 1 85 ? -5.343 1.880 10.363 1.00 87.50 85 ILE A N 1
ATOM 647 C CA . ILE A 1 85 ? -4.418 2.028 11.502 1.00 87.50 85 ILE A CA 1
ATOM 648 C C . ILE A 1 85 ? -3.414 3.158 11.236 1.00 87.50 85 ILE A C 1
ATOM 650 O O . ILE A 1 85 ? -3.196 4.013 12.090 1.00 87.50 85 ILE A O 1
ATOM 654 N N . ALA A 1 86 ? -2.868 3.230 10.019 1.00 85.69 86 ALA A N 1
ATOM 655 C CA . ALA A 1 86 ? -1.962 4.298 9.600 1.00 85.69 86 ALA A CA 1
ATOM 656 C C . ALA A 1 86 ? -2.655 5.664 9.388 1.00 85.69 86 ALA A C 1
ATOM 658 O O . ALA A 1 86 ? -1.990 6.653 9.080 1.00 85.69 86 ALA A O 1
ATOM 659 N N . GLY A 1 87 ? -3.987 5.746 9.494 1.00 86.19 87 GLY A N 1
ATOM 660 C CA . GLY A 1 87 ? -4.735 6.995 9.343 1.00 86.19 87 GLY A CA 1
ATOM 661 C C . GLY A 1 87 ? -4.735 7.569 7.919 1.00 86.19 87 GLY A C 1
ATOM 662 O O . GLY A 1 87 ? -4.904 8.781 7.738 1.00 86.19 87 GLY A O 1
ATOM 663 N N . HIS A 1 88 ? -4.563 6.735 6.890 1.00 88.25 88 HIS A N 1
ATOM 664 C CA . HIS A 1 88 ? -4.442 7.196 5.508 1.00 88.25 88 HIS A CA 1
ATOM 665 C C . HIS A 1 88 ? -5.755 7.808 4.978 1.00 88.25 88 HIS A C 1
ATOM 667 O O . HIS A 1 88 ? -6.850 7.272 5.171 1.00 88.25 88 HIS A O 1
ATOM 673 N N . LYS A 1 89 ? -5.660 8.922 4.235 1.00 86.38 89 LYS A N 1
ATOM 674 C CA . LYS A 1 89 ? -6.825 9.697 3.748 1.00 86.38 89 LYS A CA 1
ATOM 675 C C . LYS A 1 89 ? -7.819 8.860 2.930 1.00 86.38 89 LYS A C 1
ATOM 677 O O . LYS A 1 89 ? -9.023 9.081 3.036 1.00 86.38 89 LYS A O 1
ATOM 682 N N . ALA A 1 90 ? -7.333 7.904 2.135 1.00 83.69 90 ALA A N 1
ATOM 683 C CA . ALA A 1 90 ? -8.197 7.024 1.340 1.00 83.69 90 ALA A CA 1
ATOM 684 C C . ALA A 1 90 ? -9.039 6.082 2.220 1.00 83.69 90 ALA A C 1
ATOM 686 O O . ALA A 1 90 ? -10.223 5.898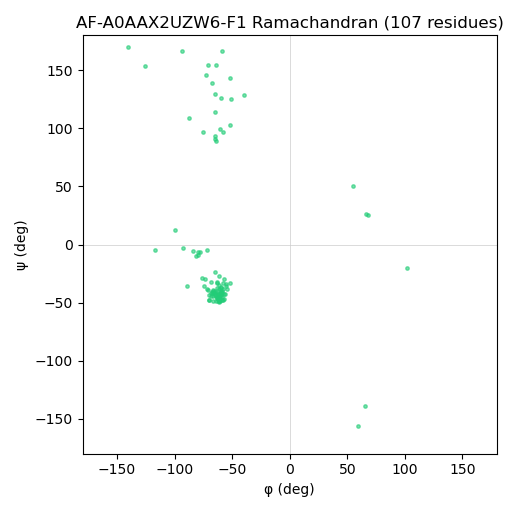 1.955 1.00 83.69 90 ALA A O 1
ATOM 687 N N . ALA A 1 91 ? -8.461 5.560 3.304 1.00 83.69 91 ALA A N 1
ATOM 688 C CA . ALA A 1 91 ? -9.154 4.680 4.240 1.00 83.69 91 ALA A CA 1
ATOM 689 C C . ALA A 1 91 ? -10.149 5.446 5.129 1.00 83.69 91 ALA A C 1
ATOM 691 O O . ALA A 1 91 ? -11.201 4.920 5.490 1.00 83.69 91 ALA A O 1
ATOM 692 N N . LYS A 1 92 ? -9.881 6.730 5.421 1.00 83.44 92 LYS A N 1
ATOM 693 C CA . LYS A 1 92 ? -10.801 7.591 6.190 1.00 83.44 92 LYS A CA 1
ATOM 694 C C . LYS A 1 92 ? -12.193 7.705 5.567 1.00 83.44 92 LYS A C 1
ATOM 696 O O . LYS A 1 92 ? -13.157 7.857 6.311 1.00 83.44 92 LYS A O 1
ATOM 701 N N . ARG A 1 93 ? -12.309 7.602 4.241 1.00 84.06 93 ARG A N 1
ATOM 702 C CA . ARG A 1 93 ? -13.585 7.726 3.515 1.00 84.06 93 ARG A CA 1
ATOM 703 C C . ARG A 1 93 ? -14.436 6.452 3.517 1.00 84.06 93 ARG A C 1
ATOM 705 O O . ARG A 1 93 ? -15.582 6.509 3.093 1.00 84.06 93 ARG A O 1
ATOM 712 N N . LEU A 1 94 ? -13.900 5.321 3.980 1.00 85.19 94 LEU A N 1
ATOM 713 C CA . LEU A 1 94 ? -14.640 4.058 4.039 1.00 85.19 94 LEU A CA 1
ATOM 714 C C . LEU A 1 94 ? -15.726 4.089 5.125 1.00 85.19 94 LEU A C 1
ATOM 716 O O . LEU A 1 94 ? -15.606 4.813 6.121 1.00 85.19 94 LEU A O 1
ATOM 720 N N . THR A 1 95 ? -16.772 3.280 4.951 1.00 85.31 95 THR A N 1
ATOM 721 C CA . THR A 1 95 ? -17.829 3.110 5.959 1.00 85.31 95 THR A CA 1
ATOM 722 C C . THR A 1 95 ? -17.271 2.491 7.242 1.00 85.31 95 THR A C 1
ATOM 724 O O . THR A 1 95 ? -16.252 1.796 7.230 1.00 85.31 95 THR A O 1
ATOM 727 N N . ALA A 1 96 ? -17.933 2.760 8.370 1.00 83.38 96 ALA A N 1
ATOM 728 C CA . ALA A 1 96 ? -17.512 2.246 9.673 1.00 83.38 96 ALA A CA 1
ATOM 729 C C . ALA A 1 96 ? -17.476 0.705 9.717 1.00 83.38 96 ALA A C 1
ATOM 731 O O . ALA A 1 96 ? -16.531 0.149 10.266 1.00 83.38 96 ALA A O 1
ATOM 732 N N . ASP A 1 97 ? -18.430 0.032 9.061 1.00 85.19 97 ASP A N 1
ATOM 733 C CA . ASP A 1 97 ? -18.490 -1.437 8.959 1.00 85.19 97 ASP A CA 1
ATOM 734 C C . ASP A 1 97 ? -17.234 -2.037 8.301 1.00 85.19 97 ASP A C 1
ATOM 736 O O . ASP A 1 97 ? -16.610 -2.944 8.851 1.00 85.19 97 ASP A O 1
ATOM 740 N N . ILE A 1 98 ? -16.795 -1.477 7.166 1.00 85.31 98 ILE A N 1
ATOM 741 C CA . ILE A 1 98 ? -15.608 -1.971 6.450 1.00 85.31 98 ILE A CA 1
ATOM 742 C C . ILE A 1 98 ? -14.349 -1.735 7.286 1.00 85.31 98 ILE A C 1
ATOM 744 O O . ILE A 1 98 ? -13.477 -2.599 7.352 1.00 85.31 98 ILE A O 1
ATOM 748 N N . LYS A 1 99 ? -14.262 -0.579 7.955 1.00 83.38 99 LYS A N 1
ATOM 749 C CA . LYS A 1 99 ? -13.140 -0.257 8.845 1.00 83.38 99 LYS A CA 1
ATOM 750 C C . LYS A 1 99 ? -13.051 -1.245 10.004 1.00 83.38 99 LYS A C 1
ATOM 752 O O . LYS A 1 99 ? -11.964 -1.742 10.270 1.00 83.38 99 LYS A O 1
ATOM 757 N N . GLN A 1 100 ? -14.168 -1.548 10.665 1.00 83.12 100 GLN A N 1
ATOM 758 C CA . GLN A 1 100 ? -14.194 -2.489 11.786 1.00 83.12 100 GLN A CA 1
ATOM 759 C C . GLN A 1 100 ? -13.805 -3.901 11.346 1.00 83.12 100 GLN A C 1
ATOM 761 O O . GLN A 1 100 ? -12.896 -4.480 11.935 1.00 83.12 100 GLN A O 1
ATOM 766 N N . LYS A 1 101 ? -14.402 -4.414 10.262 1.00 85.31 101 LYS A N 1
ATOM 767 C CA . LYS A 1 101 ? -14.047 -5.728 9.697 1.00 85.31 101 LYS A CA 1
ATOM 768 C C . LYS A 1 101 ? -12.563 -5.828 9.357 1.00 85.31 101 LYS A C 1
ATOM 770 O O . LYS A 1 101 ? -11.930 -6.835 9.656 1.00 85.31 101 LYS A O 1
ATOM 775 N N . ALA A 1 102 ? -12.007 -4.776 8.762 1.00 85.50 102 ALA A N 1
ATOM 776 C CA . ALA A 1 102 ? -10.603 -4.729 8.387 1.00 85.50 102 ALA A CA 1
ATOM 777 C C . ALA A 1 102 ? -9.664 -4.685 9.604 1.00 85.50 102 ALA A C 1
ATOM 779 O O . ALA A 1 102 ? -8.695 -5.434 9.649 1.00 85.50 102 ALA A O 1
ATOM 780 N N . ILE A 1 103 ? -9.969 -3.870 10.622 1.00 82.19 103 ILE A N 1
ATOM 781 C CA . ILE A 1 103 ? -9.173 -3.811 11.861 1.00 82.19 103 ILE A CA 1
ATOM 782 C C . ILE A 1 103 ? -9.185 -5.167 12.578 1.00 82.19 103 ILE A C 1
ATOM 784 O O . ILE A 1 103 ? -8.128 -5.647 12.974 1.00 82.19 103 ILE A O 1
ATOM 788 N N . SER A 1 104 ? -10.354 -5.802 12.718 1.00 82.06 104 SER A N 1
ATOM 789 C CA . SER A 1 104 ? -10.470 -7.119 13.358 1.00 82.06 104 SER A CA 1
ATOM 790 C C . SER A 1 104 ? -9.713 -8.210 12.600 1.00 82.06 104 SER A C 1
ATOM 792 O O . SER A 1 104 ? -9.179 -9.119 13.225 1.00 82.06 104 SER A O 1
ATOM 794 N N . HIS A 1 105 ? -9.647 -8.114 11.270 1.00 81.62 105 HIS A N 1
ATOM 795 C CA . HIS A 1 105 ? -8.890 -9.046 10.439 1.00 81.62 105 HIS A CA 1
ATOM 796 C C . HIS A 1 105 ? -7.374 -8.877 10.615 1.00 81.62 105 HIS A C 1
ATOM 798 O O . HIS A 1 105 ? -6.664 -9.864 10.766 1.00 81.62 105 HIS A O 1
ATOM 804 N N . THR A 1 106 ? -6.883 -7.635 10.650 1.00 75.44 106 THR A N 1
ATOM 805 C CA . THR A 1 106 ? -5.448 -7.340 10.792 1.00 75.44 106 THR A CA 1
ATOM 806 C C . THR A 1 106 ? -4.932 -7.529 12.224 1.00 75.44 106 THR A C 1
ATOM 808 O O . THR A 1 106 ? -3.769 -7.864 12.405 1.00 75.44 106 THR A O 1
ATOM 811 N N . ALA A 1 107 ? -5.766 -7.344 13.254 1.00 61.72 107 ALA A N 1
ATOM 812 C CA . ALA A 1 107 ? -5.373 -7.517 14.660 1.00 61.72 107 ALA A CA 1
ATOM 813 C C . ALA A 1 107 ? -5.300 -8.990 15.124 1.00 61.72 107 ALA A C 1
ATOM 815 O O . ALA A 1 107 ? -4.902 -9.245 16.258 1.00 61.72 107 ALA A O 1
ATOM 816 N N . GLY A 1 108 ? -5.718 -9.941 14.282 1.00 52.62 108 GLY A N 1
ATOM 817 C CA . GLY A 1 108 ? -5.751 -11.376 14.589 1.00 52.62 108 GLY A CA 1
ATOM 818 C C . GLY A 1 108 ? -4.582 -12.192 14.026 1.00 52.62 108 GLY A C 1
ATOM 819 O O . GLY A 1 108 ? -4.692 -13.418 14.001 1.00 52.62 108 GLY A O 1
ATOM 820 N N . ILE A 1 109 ? -3.518 -11.540 13.543 1.00 46.47 109 ILE A N 1
ATOM 821 C CA . ILE A 1 109 ? -2.309 -12.168 12.976 1.00 46.47 109 ILE A CA 1
ATOM 822 C C . ILE A 1 109 ? -1.114 -11.915 13.892 1.00 46.47 109 ILE A C 1
ATOM 824 O O . ILE A 1 109 ? -0.940 -10.749 14.313 1.00 46.47 109 ILE A O 1
#

Sequence (109 aa):
MTTPNTTFNRLNPEDRKARILKAGVELAQKSGGLMTLQRLHVAHRAQCSPNLVNHYLGSRDDMIAAIIKEGIRLGNLDIIGQAVIAGHKAAKRLTADIKQKAISHTAGI

pLDDT: mean 84.63, std 13.41, range [43.66, 95.06]

Organism: Streptococcus salivarius (NCBI:txid1304)

Secondary structure (DSSP, 8-state):
------------HHHHHHHHHHHHHHHHTSTTHHHH--HHHHHHHHTS-HHHHHHHH-SHHHHHHHHHHHHHHTT-HHHHHHHHHTT-HHHHTS-HHHHHHHHHHHTT-